Protein AF-A0A7J2X0K1-F1 (afdb_monomer)

Sequence (141 aa):
YFYVAKNAIRVMNEGGSIIFITSIRAFVVEPGQGPYSMTKAGIVQLVKVLASELGKYNIRVNAVAPGVVDTPLTRQIKSSRRWYEAYASKTALGRWAEPWEIAAPIILLASKAGSYITGSVLLVDGGWTAIDGRFDPFEGR

Foldseek 3Di:
DVVVCVVCVVVDAQLFEAEAEAACLCPDPDPPCVVNSVVSVVVLVVQQVCCVVCVVSLYAGEYEHEAAEDDPVCVVQCVPPVSQQVRLVLAPQSGGHYPVLRVVVVCCRRDPVVSVPHSYYHYSYNCNVVDPPDDDDPPDD

Secondary structure (DSSP, 8-state):
-HHHHHHHHTTPPTT-EEEEE--GGGTS--TT-HHHHHHHHHHHHHHHHHHHHHGGGT-EEEEEEE-SB--TTTHHHHTSHHHHHHHHTTSTTSSPBPHHHHHHHHHHHHSGGGTT--S-EEEESTTGGG--S--------

Mean predicted aligned error: 4.32 Å

pLDDT: mean 93.51, std 10.97, range [42.69, 98.81]

Solvent-accessible surface area (backbone atoms only — not comparable to full-atom values): 8018 Å² total; per-residue (Å²): 108,69,69,57,49,63,56,50,61,77,76,54,61,75,61,36,62,48,75,44,81,49,30,42,44,41,81,49,86,56,94,92,40,60,73,59,23,53,55,25,33,52,48,58,54,49,25,38,53,49,16,65,73,33,41,87,49,52,27,31,17,29,30,41,19,42,43,62,52,63,40,85,91,40,41,78,52,53,72,36,64,72,53,34,52,63,56,12,69,50,16,74,69,59,45,66,38,53,61,61,70,58,46,52,59,50,51,39,53,65,39,78,85,20,72,88,59,50,47,43,73,46,78,54,30,50,47,34,89,76,57,91,80,84,85,84,84,85,84,82,132

Radius of gyration: 17.46 Å; Cα contacts (8 Å, |Δi|>4): 202; chains: 1; bounding box: 35×42×51 Å

Nearest PDB structures (foldseek):
  3icc-assembly1_A  TM=9.698E-01  e=7.415E-12  Bacillus anthracis str. 'Ames Ancestor'
  4ibo-assembly1_C  TM=9.218E-01  e=3.885E-12  Agrobacterium fabrum str. C58
  1rwb-assembly1_A  TM=9.438E-01  e=1.610E-11  Priestia megaterium
  8w0o-assembly1_G  TM=9.684E-01  e=5.154E-11  Bacillus subtilis
  3aus-assembly1_A  TM=9.451E-01  e=7.595E-11  Priestia megaterium

Structure (mmCIF, N/CA/C/O backbone):
data_AF-A0A7J2X0K1-F1
#
_entry.id   AF-A0A7J2X0K1-F1
#
loop_
_atom_site.group_PDB
_atom_site.id
_atom_site.type_symbol
_atom_site.label_atom_id
_atom_site.label_alt_id
_atom_site.label_comp_id
_atom_site.label_asym_id
_atom_site.label_entity_id
_atom_site.label_seq_id
_atom_site.pdbx_PDB_ins_code
_atom_site.Cartn_x
_atom_site.Cartn_y
_atom_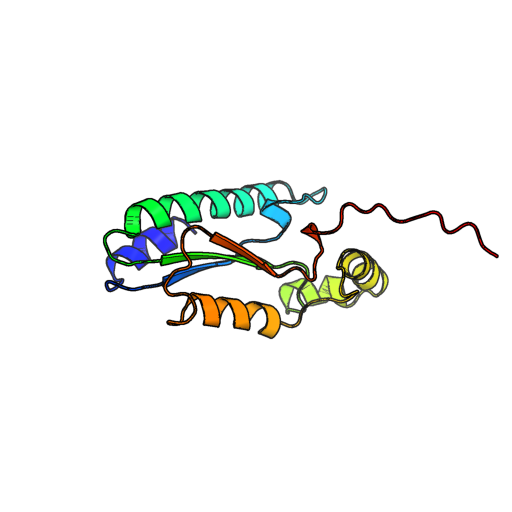site.Cartn_z
_atom_site.occupancy
_atom_site.B_iso_or_equiv
_atom_site.auth_seq_id
_atom_site.auth_comp_id
_atom_site.auth_asym_id
_atom_site.auth_atom_id
_atom_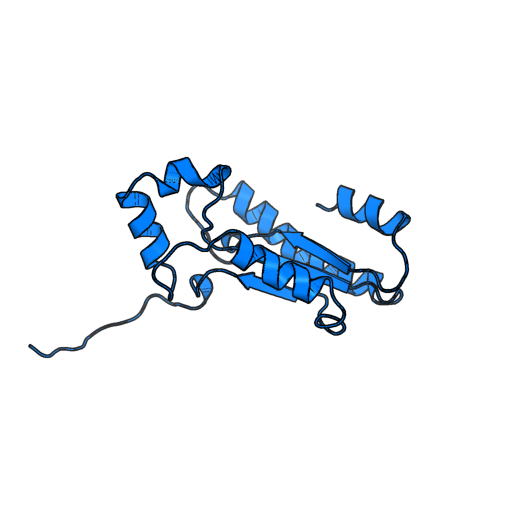site.pdbx_PDB_model_num
ATOM 1 N N . TYR A 1 1 ? 1.963 12.671 6.215 1.00 87.50 1 TYR A N 1
ATOM 2 C CA . TYR A 1 1 ? 1.393 11.423 6.765 1.00 87.50 1 TYR A CA 1
ATOM 3 C C . TYR A 1 1 ? 1.136 11.525 8.259 1.00 87.50 1 TYR A C 1
ATOM 5 O O . TYR A 1 1 ? -0.024 11.656 8.622 1.00 87.50 1 TYR A O 1
ATOM 13 N N . PHE A 1 2 ? 2.170 11.573 9.106 1.00 90.81 2 PHE A N 1
ATOM 14 C CA . PHE A 1 2 ? 2.009 11.650 10.567 1.00 90.81 2 PHE A CA 1
ATOM 15 C C . PHE A 1 2 ? 1.081 12.782 11.038 1.00 90.81 2 PHE A C 1
ATOM 17 O O . PHE A 1 2 ? 0.114 12.520 11.740 1.00 90.81 2 PHE A O 1
ATOM 24 N N . TYR A 1 3 ? 1.308 14.026 10.600 1.00 94.12 3 TYR A N 1
ATOM 25 C CA . TYR A 1 3 ? 0.471 15.156 11.025 1.00 94.12 3 TYR A CA 1
ATOM 26 C C . TYR A 1 3 ? -0.992 15.040 10.589 1.00 94.12 3 TYR A C 1
ATOM 28 O O . TYR A 1 3 ? -1.882 15.401 11.352 1.00 94.12 3 TYR A O 1
ATOM 36 N N . VAL A 1 4 ? -1.254 14.514 9.389 1.00 93.19 4 VAL A N 1
ATOM 37 C CA . VAL A 1 4 ? -2.629 14.285 8.922 1.00 93.19 4 VAL A CA 1
ATOM 38 C C . VAL A 1 4 ? -3.303 13.241 9.802 1.00 93.19 4 VAL A C 1
ATOM 40 O O . VAL A 1 4 ? -4.384 13.497 10.315 1.00 93.19 4 VAL A O 1
ATOM 43 N N . ALA A 1 5 ? -2.630 12.115 10.057 1.00 93.12 5 ALA A N 1
ATOM 44 C CA . ALA A 1 5 ? -3.148 11.066 10.928 1.00 93.12 5 ALA A CA 1
ATOM 45 C C . ALA A 1 5 ? -3.411 11.591 12.344 1.00 93.12 5 ALA A C 1
ATOM 47 O O . ALA A 1 5 ? -4.516 11.450 12.851 1.00 93.12 5 ALA A O 1
ATOM 48 N N . LYS A 1 6 ? -2.438 12.291 12.939 1.00 93.12 6 LYS A N 1
ATOM 49 C CA . LYS A 1 6 ? -2.550 12.893 14.275 1.00 93.12 6 LYS A CA 1
ATOM 50 C C . LYS A 1 6 ? -3.792 13.773 14.417 1.00 93.12 6 LYS A C 1
ATOM 52 O O . LYS A 1 6 ? -4.424 13.751 15.466 1.00 93.12 6 LYS A O 1
ATOM 57 N N . ASN A 1 7 ? -4.119 14.565 13.397 1.00 95.06 7 ASN A N 1
ATOM 58 C CA . ASN A 1 7 ? -5.295 15.432 13.438 1.00 95.06 7 ASN A CA 1
ATOM 59 C C . ASN A 1 7 ? -6.588 14.677 13.108 1.00 95.06 7 ASN A C 1
ATOM 61 O O . ASN A 1 7 ? -7.583 14.889 13.789 1.00 95.06 7 ASN A O 1
ATOM 65 N N . ALA A 1 8 ? -6.569 13.762 12.136 1.00 92.50 8 ALA A N 1
ATOM 66 C CA . ALA A 1 8 ? -7.731 12.949 11.780 1.00 92.50 8 ALA A CA 1
ATOM 67 C C . ALA A 1 8 ? -8.201 12.069 12.950 1.00 92.50 8 ALA A C 1
ATOM 69 O O . ALA A 1 8 ? -9.392 12.009 13.227 1.00 92.50 8 ALA A O 1
ATOM 70 N N . ILE A 1 9 ? -7.266 11.459 13.690 1.00 93.81 9 ILE A N 1
ATOM 71 C CA . ILE A 1 9 ? -7.556 10.607 14.855 1.00 93.81 9 ILE A CA 1
ATOM 72 C C . ILE A 1 9 ? -8.367 11.359 15.921 1.00 93.81 9 ILE A C 1
ATOM 74 O O . ILE A 1 9 ? -9.214 10.760 16.571 1.00 93.81 9 ILE A O 1
ATOM 78 N N . ARG A 1 10 ? -8.153 12.671 16.088 1.00 92.12 10 ARG A N 1
ATOM 79 C CA . ARG A 1 10 ? -8.850 13.484 17.105 1.00 92.12 10 ARG A CA 1
ATOM 80 C C . ARG A 1 10 ? -10.344 13.650 16.845 1.00 92.12 10 ARG A C 1
ATOM 82 O O . ARG A 1 10 ? -11.072 13.989 17.768 1.00 92.12 10 ARG A O 1
ATOM 89 N N . VAL A 1 11 ? -10.772 13.473 15.600 1.00 94.00 11 VAL A N 1
ATOM 90 C CA . VAL A 1 11 ? -12.164 13.650 15.163 1.00 94.00 11 VAL A CA 1
ATOM 91 C C . VAL A 1 11 ? -12.759 12.350 14.620 1.00 94.00 11 VAL A C 1
ATOM 93 O O . VAL A 1 11 ? -13.840 12.360 14.039 1.00 94.00 11 VAL A O 1
ATOM 96 N N . MET A 1 12 ? -12.041 11.232 14.760 1.00 93.44 12 MET A N 1
ATOM 97 C CA . MET A 1 12 ? -12.470 9.936 14.252 1.00 93.44 12 MET A CA 1
ATOM 98 C C . MET A 1 12 ? -13.337 9.216 15.281 1.00 93.44 12 MET A C 1
ATOM 100 O O . MET A 1 12 ? -13.019 9.196 16.467 1.00 93.44 12 MET A O 1
ATOM 104 N N . ASN A 1 13 ? -14.406 8.583 14.806 1.00 91.12 13 ASN A N 1
ATOM 105 C CA . ASN A 1 13 ? -15.231 7.710 15.633 1.00 91.12 13 ASN A CA 1
ATOM 106 C C . ASN A 1 13 ? -14.535 6.360 15.869 1.00 91.12 13 ASN A C 1
ATOM 108 O O . ASN A 1 13 ? -13.689 5.928 15.073 1.00 91.12 13 ASN A O 1
ATOM 112 N N . GLU A 1 14 ? -14.942 5.666 16.933 1.00 90.69 14 GLU A N 1
ATOM 113 C CA . GLU A 1 14 ? -14.579 4.264 17.152 1.00 90.69 14 GLU A CA 1
ATOM 114 C C . GLU A 1 14 ? -14.986 3.394 15.954 1.00 90.69 14 GLU A C 1
ATOM 116 O O . GLU A 1 14 ? -15.963 3.673 15.254 1.00 90.69 14 GLU A O 1
ATOM 121 N N . GLY A 1 15 ? -14.213 2.341 15.684 1.00 90.25 15 GLY A N 1
ATOM 122 C CA . GLY A 1 15 ? -14.457 1.482 14.518 1.00 90.25 15 GLY A CA 1
ATOM 123 C C . GLY A 1 15 ? -13.981 2.060 13.176 1.00 90.25 15 GLY A C 1
ATOM 124 O O . GLY A 1 15 ? -14.219 1.449 12.131 1.00 90.25 15 GLY A O 1
ATOM 125 N N . GLY A 1 16 ? -13.334 3.232 13.171 1.00 95.94 16 GLY A N 1
ATOM 126 C CA . GLY A 1 16 ? -12.830 3.873 11.955 1.00 95.94 16 GLY A CA 1
ATOM 127 C C . GLY A 1 16 ? -11.684 3.118 11.263 1.00 95.94 16 GLY A C 1
ATOM 128 O O . GLY A 1 16 ? -11.072 2.199 11.809 1.00 95.94 16 GLY A O 1
ATOM 129 N N . SER A 1 17 ? -11.359 3.531 10.035 1.00 97.94 17 SER A N 1
ATOM 130 C CA . SER A 1 17 ? -10.276 2.945 9.239 1.00 97.94 17 SER A CA 1
ATOM 131 C C . SER A 1 17 ? -9.388 4.028 8.635 1.00 97.94 17 SER A C 1
ATOM 133 O O . SER A 1 17 ? -9.867 4.911 7.926 1.00 97.94 17 SER A O 1
ATOM 135 N N . ILE A 1 18 ? -8.086 3.951 8.908 1.00 98.00 18 ILE A N 1
ATOM 136 C CA . ILE A 1 18 ? -7.058 4.816 8.329 1.00 98.00 18 ILE A CA 1
ATOM 137 C C . ILE A 1 18 ? -6.288 4.006 7.291 1.00 98.00 18 ILE A C 1
ATOM 139 O O . ILE A 1 18 ? 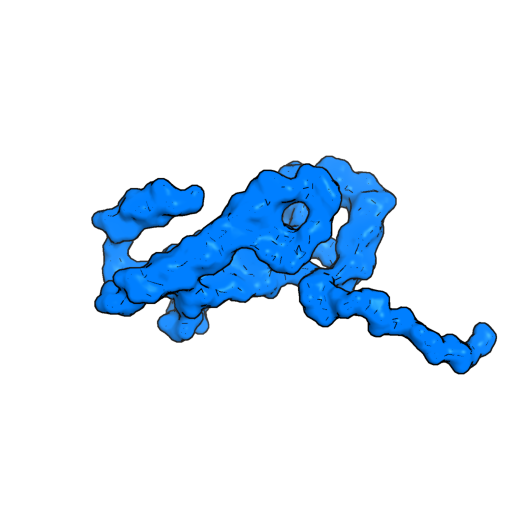-5.736 2.946 7.591 1.00 98.00 18 ILE A O 1
ATOM 143 N N . ILE A 1 19 ? -6.221 4.519 6.064 1.00 98.44 19 ILE A N 1
ATOM 144 C CA . IL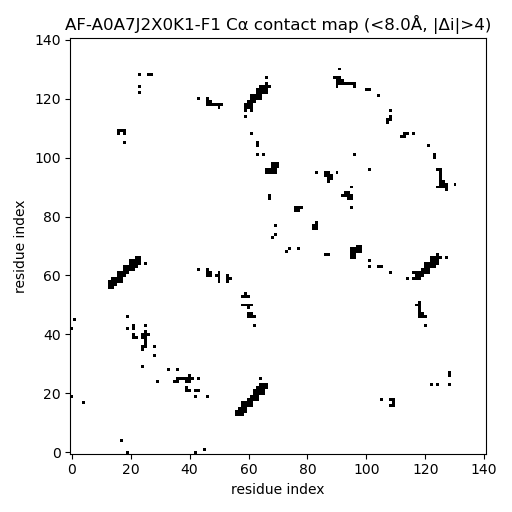E A 1 19 ? -5.535 3.857 4.953 1.00 98.44 19 ILE A CA 1
ATOM 145 C C . ILE A 1 19 ? -4.545 4.841 4.350 1.00 98.44 19 ILE A C 1
ATOM 147 O O . ILE A 1 19 ? -4.926 5.874 3.799 1.00 98.44 19 ILE A O 1
ATOM 151 N N . PHE A 1 20 ? -3.258 4.528 4.450 1.00 98.50 20 PHE A N 1
ATOM 152 C CA . PHE A 1 20 ? -2.222 5.309 3.788 1.00 98.50 20 PHE A CA 1
ATOM 153 C C . PHE A 1 20 ? -1.913 4.767 2.395 1.00 98.50 20 PHE A C 1
ATOM 155 O O . PHE A 1 20 ? -1.990 3.569 2.137 1.00 98.50 20 PHE A O 1
ATOM 162 N N . ILE A 1 21 ? -1.462 5.652 1.510 1.00 97.81 21 ILE A N 1
ATOM 163 C CA . ILE A 1 21 ? -0.845 5.260 0.241 1.00 97.81 21 ILE A CA 1
ATOM 164 C C . ILE A 1 21 ? 0.669 5.331 0.398 1.00 97.81 21 ILE A C 1
ATOM 166 O O . ILE A 1 21 ? 1.238 6.427 0.489 1.00 97.81 21 ILE A O 1
ATOM 170 N N . THR A 1 22 ? 1.324 4.172 0.434 1.00 98.12 22 THR A N 1
ATOM 171 C CA . THR A 1 22 ? 2.783 4.069 0.376 1.00 98.12 22 THR A CA 1
ATOM 172 C C . THR A 1 22 ? 3.249 3.851 -1.073 1.00 98.12 22 THR A C 1
ATOM 174 O O . THR A 1 22 ? 2.798 4.587 -1.952 1.00 98.12 22 THR A O 1
ATOM 177 N N . SER A 1 23 ? 4.195 2.951 -1.329 1.00 98.25 23 SER A N 1
ATOM 178 C CA . SER A 1 23 ? 4.688 2.531 -2.643 1.00 98.25 23 SER A CA 1
ATOM 179 C C . SER A 1 23 ? 5.470 1.227 -2.490 1.00 98.25 23 SER A C 1
ATOM 181 O O . SER A 1 23 ? 6.045 0.995 -1.424 1.00 98.25 23 SER A O 1
ATOM 183 N N . ILE A 1 24 ? 5.602 0.437 -3.559 1.00 97.75 24 ILE A N 1
ATOM 184 C CA . ILE A 1 24 ? 6.617 -0.630 -3.617 1.00 97.75 24 ILE A CA 1
ATOM 185 C C . ILE A 1 24 ? 8.036 -0.123 -3.346 1.00 97.75 24 ILE A C 1
ATOM 187 O O . ILE A 1 24 ? 8.879 -0.887 -2.883 1.00 97.75 24 ILE A O 1
ATOM 191 N N . ARG A 1 25 ? 8.298 1.178 -3.546 1.00 97.38 25 ARG A N 1
ATOM 192 C CA . ARG A 1 25 ? 9.583 1.806 -3.213 1.00 97.38 25 ARG A CA 1
ATOM 193 C C . ARG A 1 25 ? 9.905 1.833 -1.717 1.00 97.38 25 ARG A C 1
ATOM 195 O O . ARG A 1 25 ? 11.022 2.160 -1.341 1.00 97.38 25 ARG A O 1
ATOM 202 N N . ALA A 1 26 ? 8.957 1.455 -0.860 1.00 97.88 26 ALA A N 1
ATOM 203 C CA . ALA A 1 26 ? 9.227 1.157 0.544 1.00 97.88 26 ALA A CA 1
ATOM 204 C C . ALA A 1 26 ? 9.976 -0.177 0.754 1.00 97.88 26 ALA A C 1
ATOM 206 O O . ALA A 1 26 ? 10.548 -0.374 1.822 1.00 97.88 26 ALA A O 1
ATOM 207 N N . PHE A 1 27 ? 9.950 -1.081 -0.233 1.00 96.75 27 PHE A N 1
ATOM 208 C CA . PHE A 1 27 ? 10.459 -2.456 -0.132 1.00 96.75 27 PHE A CA 1
ATOM 209 C C . PHE A 1 27 ? 11.552 -2.769 -1.159 1.00 96.75 27 PHE A C 1
ATOM 211 O O . PHE A 1 27 ? 12.460 -3.540 -0.871 1.00 96.75 27 PHE A O 1
ATOM 218 N N . VAL A 1 28 ? 11.493 -2.153 -2.343 1.00 95.00 28 VAL A N 1
ATOM 219 C CA . VAL A 1 28 ? 12.496 -2.296 -3.408 1.00 95.00 28 VAL A CA 1
ATOM 220 C C . VAL A 1 28 ? 12.932 -0.930 -3.919 1.00 95.00 28 VAL A C 1
ATOM 222 O O . VAL A 1 28 ? 12.111 -0.040 -4.111 1.00 95.00 28 VAL A O 1
ATOM 225 N N . VAL A 1 29 ? 14.220 -0.739 -4.178 1.00 94.31 29 VAL A N 1
ATOM 226 C CA . VAL A 1 29 ? 14.763 0.590 -4.498 1.00 94.31 29 VAL A CA 1
ATOM 227 C C . VAL A 1 29 ? 14.933 0.823 -5.998 1.00 94.31 29 VAL A C 1
ATOM 229 O O . VAL A 1 29 ? 15.059 -0.109 -6.788 1.00 94.31 29 VAL A O 1
ATOM 232 N N . GLU A 1 30 ? 14.952 2.097 -6.381 1.00 92.69 30 GLU A N 1
ATOM 233 C CA . GLU A 1 30 ? 15.344 2.567 -7.709 1.00 92.69 30 GLU A CA 1
ATOM 234 C C . GLU A 1 30 ? 16.387 3.683 -7.538 1.00 92.69 30 GLU A C 1
ATOM 236 O O . GLU A 1 30 ? 16.146 4.616 -6.757 1.00 92.69 30 GLU A O 1
ATOM 241 N N . PRO A 1 31 ? 17.551 3.604 -8.212 1.00 94.00 31 PRO A N 1
ATOM 242 C CA . PRO A 1 31 ? 18.557 4.660 -8.154 1.00 94.00 31 PRO A CA 1
ATOM 243 C C . PRO A 1 31 ? 17.956 6.040 -8.455 1.00 94.00 31 PRO A C 1
ATOM 245 O O . PRO A 1 31 ? 17.160 6.199 -9.375 1.00 94.00 31 PRO A O 1
ATOM 248 N N . GLY A 1 32 ? 18.314 7.043 -7.650 1.00 94.25 32 GLY A N 1
ATOM 249 C CA . GLY A 1 32 ? 17.759 8.400 -7.751 1.00 94.25 32 GLY A CA 1
ATOM 250 C C . GLY A 1 32 ? 16.473 8.641 -6.947 1.00 94.25 32 GLY A C 1
ATOM 251 O O . GLY A 1 32 ? 16.086 9.792 -6.767 1.00 94.25 32 GLY A O 1
ATOM 252 N N . GLN A 1 33 ? 15.843 7.604 -6.379 1.00 95.06 33 GLN A N 1
ATOM 253 C CA . GLN A 1 33 ? 14.615 7.733 -5.573 1.00 95.06 33 GLN A CA 1
ATOM 254 C C . GLN A 1 33 ? 14.843 7.605 -4.056 1.00 95.06 33 GLN A C 1
ATOM 256 O O . GLN A 1 33 ? 13.926 7.241 -3.321 1.00 95.06 33 GLN A O 1
ATOM 261 N N . GLY A 1 34 ? 16.047 7.902 -3.554 1.00 97.00 34 GLY A N 1
ATOM 262 C CA . GLY A 1 34 ? 16.416 7.725 -2.138 1.00 97.00 34 GLY A CA 1
ATOM 263 C C . GLY A 1 34 ? 15.462 8.413 -1.142 1.00 97.00 34 GLY A C 1
ATOM 264 O O . GLY A 1 34 ? 14.844 7.721 -0.331 1.00 97.00 34 GLY A O 1
ATOM 265 N N . PRO A 1 35 ? 15.259 9.745 -1.219 1.00 97.88 35 PRO A N 1
ATOM 266 C CA . PRO A 1 35 ? 14.337 10.458 -0.326 1.00 97.88 35 PRO A CA 1
ATOM 267 C C . PRO A 1 35 ? 12.889 9.959 -0.402 1.00 97.88 35 PRO A C 1
ATOM 269 O O . PRO A 1 35 ? 12.207 9.848 0.621 1.00 97.88 35 PRO A O 1
ATOM 272 N N . TYR A 1 36 ? 12.425 9.612 -1.607 1.00 96.25 36 TYR A N 1
ATOM 273 C CA . TYR A 1 36 ? 11.099 9.035 -1.816 1.00 96.25 36 TYR A CA 1
ATOM 274 C C . TYR A 1 36 ? 10.973 7.669 -1.128 1.00 96.25 36 TYR A C 1
ATOM 276 O O . TYR A 1 36 ? 10.053 7.465 -0.337 1.00 96.25 36 TYR A O 1
ATOM 284 N N . SER A 1 37 ? 11.932 6.771 -1.361 1.00 97.88 37 SER A N 1
ATOM 285 C CA . SER A 1 37 ? 11.956 5.416 -0.797 1.00 97.88 37 SER A CA 1
ATOM 286 C C . SER A 1 37 ? 12.003 5.453 0.733 1.00 97.88 37 SER A C 1
ATOM 288 O O . SER A 1 37 ? 11.183 4.809 1.384 1.00 97.88 37 SER A O 1
ATOM 290 N N . MET A 1 38 ? 12.861 6.301 1.319 1.00 97.88 38 MET A N 1
ATOM 291 C CA . MET A 1 38 ? 12.917 6.514 2.773 1.00 97.88 38 MET A CA 1
ATOM 292 C C . MET A 1 38 ? 11.583 7.015 3.334 1.00 97.88 38 MET A C 1
ATOM 294 O O . MET A 1 38 ? 11.084 6.489 4.329 1.00 97.88 38 MET A O 1
ATOM 298 N N . THR A 1 39 ? 10.960 7.995 2.672 1.00 97.69 39 THR A N 1
ATOM 299 C CA . THR A 1 39 ? 9.657 8.528 3.096 1.00 97.69 39 THR A CA 1
ATOM 300 C C . THR A 1 39 ? 8.581 7.441 3.074 1.00 97.69 39 THR A C 1
ATOM 302 O O . THR A 1 39 ? 7.791 7.325 4.012 1.00 97.69 39 THR A O 1
ATOM 305 N N . LYS A 1 40 ? 8.547 6.619 2.018 1.00 98.00 40 LYS A N 1
ATOM 306 C CA . LYS A 1 40 ? 7.565 5.540 1.855 1.00 98.00 40 LYS A CA 1
ATOM 307 C C . LYS A 1 40 ? 7.802 4.381 2.830 1.00 98.00 40 LYS A C 1
ATOM 309 O O . LYS A 1 40 ? 6.831 3.863 3.383 1.00 98.00 40 LYS A O 1
ATOM 314 N N . ALA A 1 41 ? 9.055 4.052 3.139 1.00 98.44 41 ALA A N 1
ATOM 315 C CA . ALA A 1 41 ? 9.404 3.108 4.201 1.00 98.44 41 ALA A CA 1
ATOM 316 C C . ALA A 1 41 ? 8.987 3.619 5.594 1.00 98.44 41 ALA A C 1
ATOM 318 O O . ALA A 1 41 ? 8.448 2.859 6.398 1.00 98.44 41 ALA A O 1
ATOM 319 N N . GLY A 1 42 ? 9.124 4.922 5.863 1.00 98.31 42 GLY A N 1
ATOM 320 C CA . GLY A 1 42 ? 8.646 5.528 7.111 1.00 98.31 42 GLY A CA 1
ATOM 321 C C . GLY A 1 42 ? 7.138 5.346 7.334 1.00 98.31 42 GLY A C 1
ATOM 322 O O . GLY A 1 42 ? 6.698 5.105 8.457 1.00 98.31 42 GLY A O 1
ATOM 323 N N . ILE A 1 43 ? 6.337 5.376 6.261 1.00 98.50 43 ILE A N 1
ATOM 324 C CA . ILE A 1 43 ? 4.891 5.101 6.337 1.00 98.50 43 ILE A CA 1
ATOM 325 C C . ILE A 1 43 ? 4.625 3.657 6.778 1.00 98.50 43 ILE A C 1
ATOM 327 O O . ILE A 1 43 ? 3.697 3.433 7.549 1.00 98.50 43 ILE A O 1
ATOM 331 N N . VAL A 1 44 ? 5.432 2.685 6.337 1.00 98.62 44 VAL A N 1
ATOM 332 C CA . VAL A 1 44 ? 5.267 1.271 6.725 1.00 98.62 44 VAL A CA 1
ATOM 333 C C . VAL A 1 44 ? 5.387 1.104 8.238 1.00 98.62 44 VAL A C 1
ATOM 335 O O . VAL A 1 44 ? 4.567 0.421 8.847 1.00 98.62 44 VAL A O 1
ATOM 338 N N . GLN A 1 45 ? 6.358 1.768 8.868 1.00 98.44 45 GLN A N 1
ATOM 339 C CA . GLN A 1 45 ? 6.478 1.726 10.328 1.00 98.44 45 GLN A CA 1
ATOM 340 C C . GLN A 1 45 ? 5.380 2.537 11.019 1.00 98.44 45 GLN A C 1
ATOM 342 O O . GLN A 1 45 ? 4.839 2.083 12.025 1.00 98.44 45 GLN A O 1
ATOM 347 N N . LEU A 1 46 ? 4.976 3.678 10.452 1.00 98.38 46 LEU A N 1
ATOM 348 C CA . LEU A 1 46 ? 3.862 4.467 10.982 1.00 98.38 46 LEU A CA 1
ATOM 349 C C . LEU A 1 46 ? 2.547 3.670 11.029 1.00 98.38 46 LEU A C 1
ATOM 351 O O . LEU A 1 46 ? 1.805 3.791 12.000 1.00 98.38 46 LEU A O 1
ATOM 355 N N . VAL A 1 47 ? 2.270 2.839 10.017 1.00 98.69 47 VAL A N 1
ATOM 356 C CA . VAL A 1 47 ? 1.103 1.938 10.000 1.00 98.69 47 VAL A CA 1
ATOM 357 C C . VAL A 1 47 ? 1.096 1.032 11.227 1.00 98.69 47 VAL A C 1
ATOM 359 O O . VAL A 1 47 ? 0.078 0.947 11.908 1.00 98.69 47 VAL A O 1
ATOM 362 N N . LYS A 1 48 ? 2.226 0.388 11.537 1.00 98.62 48 LYS A N 1
ATOM 363 C CA . LYS A 1 48 ? 2.329 -0.546 12.668 1.00 98.62 48 LYS A CA 1
ATOM 364 C C . LYS A 1 48 ? 2.171 0.160 14.010 1.00 98.62 48 LYS A C 1
ATOM 366 O O . LYS A 1 48 ? 1.443 -0.331 14.867 1.00 98.62 48 LYS A O 1
ATOM 371 N N . VAL A 1 49 ? 2.818 1.317 14.169 1.00 98.44 49 VAL A N 1
ATOM 372 C CA . VAL A 1 49 ? 2.715 2.138 15.385 1.00 98.44 49 VAL A CA 1
ATOM 373 C C . VAL A 1 49 ? 1.259 2.523 15.635 1.00 98.44 49 VAL A C 1
ATOM 375 O O . VAL A 1 49 ? 0.707 2.191 16.679 1.00 98.44 49 VAL A O 1
ATOM 378 N N . LEU A 1 50 ? 0.599 3.135 14.648 1.00 98.19 50 LEU A N 1
ATOM 379 C CA . LEU A 1 50 ? -0.776 3.597 14.821 1.00 98.19 50 LEU A CA 1
ATOM 380 C C . LEU A 1 50 ? -1.775 2.441 14.954 1.00 98.19 50 LEU A C 1
ATOM 382 O O . LEU A 1 50 ? -2.728 2.561 15.714 1.00 98.19 50 LEU A O 1
ATOM 386 N N . ALA A 1 51 ? -1.574 1.315 14.263 1.00 98.44 51 ALA A N 1
ATOM 387 C CA . ALA A 1 51 ? -2.422 0.136 14.442 1.00 98.44 51 ALA A CA 1
ATOM 388 C C . ALA A 1 51 ? -2.362 -0.397 15.883 1.00 98.44 51 ALA A C 1
ATOM 390 O O . ALA A 1 51 ? -3.400 -0.725 16.455 1.00 98.44 51 ALA A O 1
ATOM 391 N N . SER A 1 52 ? -1.162 -0.443 16.472 1.00 98.50 52 SER A N 1
ATOM 392 C CA . SER A 1 52 ? -0.958 -0.859 17.864 1.00 98.50 52 SER A CA 1
ATOM 393 C C . SER A 1 52 ? -1.603 0.119 18.854 1.00 98.50 52 SER A C 1
ATOM 395 O O . SER A 1 52 ? -2.332 -0.285 19.757 1.00 98.50 52 SER A O 1
ATOM 397 N N . GLU A 1 53 ? -1.402 1.424 18.654 1.00 97.12 53 GLU A N 1
ATOM 398 C CA . GLU A 1 53 ? -1.907 2.463 19.562 1.00 97.12 53 GLU A CA 1
ATOM 399 C C . GLU A 1 53 ? -3.433 2.635 19.507 1.00 97.12 53 GLU A C 1
ATOM 401 O O . GLU A 1 53 ? -4.066 2.940 20.525 1.00 97.12 53 GLU A O 1
ATOM 406 N N . LEU A 1 54 ? -4.029 2.460 18.323 1.00 97.31 54 LEU A N 1
ATOM 407 C CA . LEU A 1 54 ? -5.440 2.757 18.075 1.00 97.31 54 LEU A CA 1
ATOM 408 C C . LEU A 1 54 ? -6.354 1.527 18.122 1.00 97.31 54 LEU A C 1
ATOM 410 O O . LEU A 1 54 ? -7.574 1.686 18.186 1.00 97.31 54 LEU A O 1
ATOM 414 N N . GLY A 1 55 ? -5.795 0.313 18.149 1.00 97.56 55 GLY A N 1
ATOM 415 C CA . GLY A 1 55 ? -6.572 -0.929 18.158 1.00 97.56 55 GLY A CA 1
ATOM 416 C C . GLY A 1 55 ? -7.568 -1.027 19.320 1.00 97.56 55 GLY A C 1
ATOM 417 O O . GLY A 1 55 ? -8.674 -1.527 19.135 1.00 97.56 55 GLY A O 1
ATOM 418 N N . LYS A 1 56 ? -7.241 -0.458 20.489 1.00 96.25 56 LYS A N 1
ATOM 419 C CA . LYS A 1 56 ? -8.148 -0.397 21.654 1.00 96.25 56 LYS A CA 1
ATOM 420 C C . LYS A 1 56 ? -9.435 0.407 21.419 1.00 96.25 56 LYS A C 1
ATOM 422 O O . LYS A 1 56 ? -10.394 0.219 22.152 1.00 96.25 56 LYS A O 1
ATOM 427 N N . TYR A 1 57 ? -9.460 1.271 20.403 1.00 95.88 57 TYR A N 1
ATOM 428 C CA . TYR A 1 57 ? -10.644 2.025 19.964 1.00 95.88 57 TYR A CA 1
ATOM 429 C C . TYR A 1 57 ? -11.340 1.365 18.762 1.00 95.88 57 TYR A C 1
ATOM 431 O O . TYR A 1 57 ? -12.127 1.999 18.054 1.00 95.88 57 TYR A O 1
ATOM 439 N N . ASN A 1 58 ? -10.981 0.112 18.458 1.00 96.19 58 ASN A N 1
ATOM 440 C CA . ASN A 1 58 ? -11.401 -0.614 17.262 1.00 96.19 58 ASN A CA 1
ATOM 441 C C . ASN A 1 58 ? -11.067 0.128 15.949 1.00 96.19 58 ASN A C 1
ATOM 443 O O . ASN A 1 58 ? -11.711 -0.066 14.920 1.00 96.19 58 ASN A O 1
ATOM 447 N N . ILE A 1 59 ? -10.062 1.009 15.975 1.00 97.38 59 ILE A N 1
ATOM 448 C CA . ILE A 1 59 ? -9.604 1.739 14.796 1.00 97.38 59 ILE A CA 1
ATOM 449 C C . ILE A 1 59 ? -8.532 0.910 14.093 1.00 97.38 59 ILE A C 1
ATOM 451 O O . ILE A 1 59 ? -7.523 0.525 14.686 1.00 97.38 59 ILE A O 1
ATOM 455 N N . ARG A 1 60 ? -8.733 0.672 12.797 1.00 98.31 60 ARG A N 1
ATOM 456 C CA . ARG A 1 60 ? -7.798 -0.089 11.960 1.00 98.31 60 ARG A CA 1
ATOM 457 C C . ARG A 1 60 ? -6.898 0.849 11.180 1.00 98.31 60 ARG A C 1
ATOM 459 O O . ARG A 1 60 ? -7.365 1.858 10.654 1.00 98.31 60 ARG A O 1
ATOM 466 N N . VAL A 1 61 ? -5.625 0.491 11.045 1.00 98.62 61 VAL A N 1
ATOM 467 C CA . VAL A 1 61 ? -4.658 1.279 10.272 1.00 98.62 61 VAL A CA 1
ATOM 468 C C . VAL A 1 61 ? -3.908 0.373 9.319 1.00 98.62 61 VAL A C 1
ATOM 470 O O . VAL A 1 61 ? -3.292 -0.592 9.751 1.00 98.62 61 VAL A O 1
ATOM 473 N N . ASN A 1 62 ? -3.942 0.685 8.028 1.00 98.81 62 ASN A N 1
ATOM 474 C CA . ASN A 1 62 ? -3.268 -0.086 6.987 1.00 98.81 62 ASN A CA 1
ATOM 475 C C . ASN A 1 62 ? -2.631 0.840 5.948 1.00 98.81 62 ASN A C 1
ATOM 477 O O . ASN A 1 62 ? -2.845 2.056 5.950 1.00 98.81 62 ASN A O 1
ATOM 481 N N . ALA A 1 63 ? -1.877 0.261 5.019 1.00 98.81 63 ALA A N 1
ATOM 482 C CA . ALA A 1 63 ? -1.474 0.951 3.804 1.00 98.81 63 ALA A CA 1
ATOM 483 C C . ALA A 1 63 ? -1.669 0.095 2.556 1.00 98.81 63 ALA A C 1
ATOM 485 O O . ALA A 1 63 ? -1.597 -1.129 2.604 1.00 98.81 63 ALA A O 1
ATOM 486 N N . VAL A 1 64 ? -1.848 0.770 1.427 1.00 98.81 64 VAL A N 1
ATOM 487 C CA . VAL A 1 64 ? -1.713 0.188 0.091 1.00 98.81 64 VAL A CA 1
ATOM 488 C C . VAL A 1 64 ? -0.377 0.643 -0.487 1.00 98.81 64 VAL A C 1
ATOM 490 O O . VAL A 1 64 ? -0.027 1.822 -0.387 1.00 98.81 64 VAL A O 1
ATOM 493 N N . ALA A 1 65 ? 0.378 -0.285 -1.069 1.00 98.62 65 ALA A N 1
ATOM 494 C CA . ALA A 1 65 ? 1.675 -0.067 -1.697 1.00 98.62 65 ALA A CA 1
ATOM 495 C C . ALA A 1 65 ? 1.572 -0.323 -3.210 1.00 98.62 65 ALA A C 1
ATOM 497 O O . ALA A 1 65 ? 1.777 -1.455 -3.651 1.00 98.62 65 ALA A O 1
ATOM 498 N N . PRO A 1 66 ? 1.244 0.707 -4.012 1.00 98.50 66 PRO A N 1
ATOM 499 C CA . PRO A 1 66 ? 1.134 0.550 -5.454 1.00 98.50 66 PRO A CA 1
ATOM 500 C C . PRO A 1 66 ? 2.488 0.312 -6.124 1.00 98.50 66 PRO A C 1
ATOM 502 O O . PRO A 1 66 ? 3.503 0.892 -5.710 1.00 98.50 66 PRO A O 1
ATOM 505 N N . GLY A 1 67 ? 2.461 -0.491 -7.189 1.00 97.06 67 GLY A N 1
ATOM 506 C CA . GLY A 1 67 ? 3.492 -0.533 -8.226 1.00 97.06 67 GLY A CA 1
ATOM 507 C C . GLY A 1 67 ? 3.313 0.591 -9.249 1.00 97.06 67 GLY A C 1
ATOM 508 O O . GLY A 1 67 ? 3.010 1.730 -8.890 1.00 97.06 67 GLY A O 1
ATOM 509 N N . VAL A 1 68 ? 3.497 0.281 -10.533 1.00 96.88 68 VAL A N 1
ATOM 510 C CA . VAL A 1 68 ? 3.240 1.240 -11.616 1.00 96.88 68 VAL A CA 1
ATOM 511 C C . VAL A 1 68 ? 1.755 1.330 -11.957 1.00 96.88 68 VAL A C 1
ATOM 513 O O . VAL A 1 68 ? 1.090 0.317 -12.159 1.00 96.88 68 VAL A O 1
ATOM 516 N N . VAL A 1 69 ? 1.237 2.557 -12.024 1.00 97.94 69 VAL A N 1
ATOM 517 C CA . VAL A 1 69 ? -0.194 2.852 -12.202 1.00 97.94 69 VAL A CA 1
ATOM 518 C C . VAL A 1 69 ? -0.354 3.933 -13.263 1.00 97.94 69 VAL A C 1
ATOM 520 O O . VAL A 1 69 ? 0.417 4.897 -13.263 1.00 97.94 69 VAL A O 1
ATOM 523 N N . ASP A 1 70 ? -1.336 3.807 -14.154 1.00 96.56 70 ASP A N 1
ATOM 524 C CA . ASP A 1 70 ? -1.680 4.859 -15.112 1.00 96.56 70 ASP A CA 1
ATOM 525 C C . ASP A 1 70 ? -2.431 6.001 -14.425 1.00 96.56 70 ASP A C 1
ATOM 527 O O . ASP A 1 70 ? -3.614 5.906 -14.117 1.00 96.56 70 ASP A O 1
ATOM 531 N N . THR A 1 71 ? -1.736 7.104 -14.168 1.00 96.00 71 THR A N 1
ATOM 532 C CA . THR A 1 71 ? -2.306 8.301 -13.545 1.00 96.00 71 THR A CA 1
ATOM 533 C C . THR A 1 71 ? -1.789 9.545 -14.264 1.00 96.00 71 THR A C 1
ATOM 535 O O . THR A 1 71 ? -0.752 9.480 -14.930 1.00 96.00 71 THR A O 1
ATOM 538 N N . PRO A 1 72 ? -2.425 10.720 -14.100 1.00 96.25 72 PRO A N 1
ATOM 539 C CA . PRO A 1 72 ? -1.883 11.964 -14.646 1.00 96.25 72 PRO A CA 1
ATOM 540 C C . PRO A 1 72 ? -0.419 12.228 -14.251 1.00 96.25 72 PRO A C 1
ATOM 542 O O . PRO A 1 72 ? 0.354 12.695 -15.081 1.00 96.25 72 PRO A O 1
ATOM 545 N N . LEU A 1 73 ? -0.016 11.860 -13.026 1.00 93.06 73 LEU A N 1
ATOM 546 C CA . LEU A 1 73 ? 1.353 12.032 -12.521 1.00 93.06 73 LEU A CA 1
ATOM 547 C C . LEU A 1 73 ? 2.385 11.188 -13.289 1.00 93.06 73 LEU A C 1
ATOM 549 O 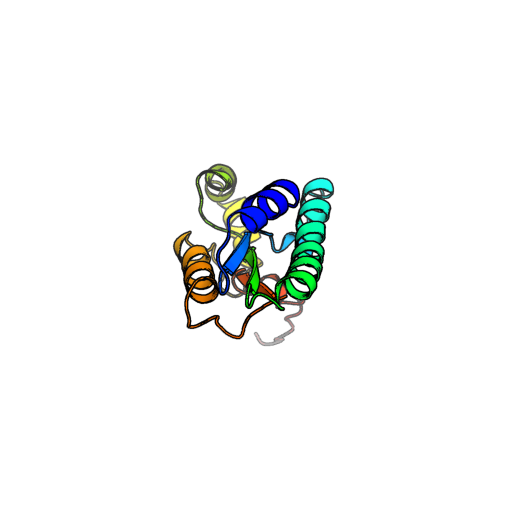O . LEU A 1 73 ? 3.517 11.616 -13.497 1.00 93.06 73 LEU A O 1
ATOM 553 N N . THR A 1 74 ? 2.006 9.979 -13.696 1.00 94.19 74 THR A N 1
ATOM 554 C CA . THR A 1 74 ? 2.903 9.009 -14.340 1.00 94.19 74 THR A CA 1
ATOM 555 C C . THR A 1 74 ? 2.788 9.002 -15.862 1.00 94.19 74 THR A C 1
ATOM 557 O O . THR A 1 74 ? 3.611 8.381 -16.537 1.00 94.19 74 THR A O 1
ATOM 560 N N . ARG A 1 75 ? 1.812 9.726 -16.423 1.00 92.81 75 ARG A N 1
ATOM 561 C CA . ARG A 1 75 ? 1.500 9.736 -17.858 1.00 92.81 75 ARG A CA 1
ATOM 562 C C . ARG A 1 75 ? 2.692 10.096 -18.740 1.00 92.81 75 ARG A C 1
ATOM 564 O O . ARG A 1 75 ? 2.852 9.492 -19.792 1.00 92.81 75 ARG A O 1
ATOM 571 N N . GLN A 1 76 ? 3.545 11.021 -18.297 1.00 92.69 76 GLN A N 1
ATOM 572 C CA . GLN A 1 76 ? 4.765 11.404 -19.022 1.00 92.69 76 GLN A CA 1
ATOM 573 C C . GLN A 1 76 ? 5.785 10.258 -19.150 1.00 92.69 76 GLN A C 1
ATOM 575 O O . GLN A 1 76 ? 6.513 10.184 -20.132 1.00 92.69 76 GLN A O 1
ATOM 580 N N . ILE A 1 77 ? 5.828 9.351 -18.167 1.00 92.06 77 ILE A N 1
ATOM 581 C CA . ILE A 1 77 ? 6.684 8.159 -18.197 1.00 92.06 77 ILE A CA 1
ATOM 582 C C . ILE A 1 77 ? 6.008 7.095 -19.063 1.00 92.06 77 ILE A C 1
ATOM 584 O O . ILE A 1 77 ? 6.633 6.532 -19.957 1.00 92.06 77 ILE A O 1
ATOM 588 N N . LYS A 1 78 ? 4.705 6.870 -18.840 1.00 92.56 78 LYS A N 1
ATOM 589 C CA . LYS A 1 78 ? 3.897 5.876 -19.558 1.00 92.56 78 LYS A CA 1
ATOM 590 C C . LYS A 1 78 ? 3.853 6.128 -21.073 1.00 92.56 78 LYS A C 1
ATOM 592 O O . LYS A 1 78 ? 3.863 5.174 -21.841 1.00 92.56 78 LYS A O 1
ATOM 597 N N . SER A 1 79 ? 3.795 7.389 -21.513 1.00 94.56 79 SER A N 1
ATOM 598 C CA . SER A 1 79 ? 3.705 7.747 -22.938 1.00 94.56 79 SER A CA 1
ATOM 599 C C . SER A 1 79 ? 4.971 7.415 -23.730 1.00 94.56 79 SER A C 1
ATOM 601 O O . SER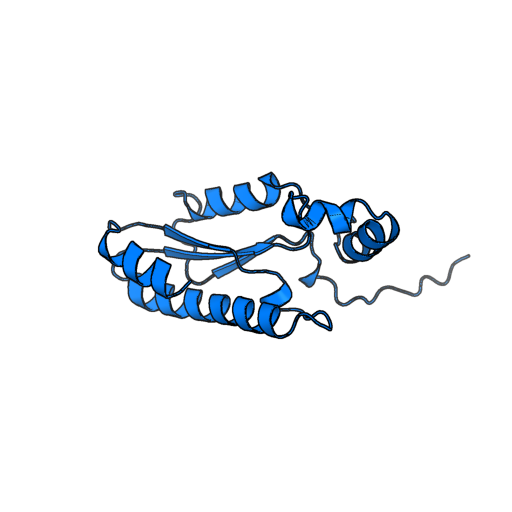 A 1 79 ? 4.916 7.272 -24.951 1.00 94.56 79 SER A O 1
ATOM 603 N N . SER A 1 80 ? 6.112 7.248 -23.058 1.00 97.12 80 SER A N 1
ATOM 604 C CA . SER A 1 80 ? 7.305 6.705 -23.688 1.00 97.12 80 SER A CA 1
ATOM 605 C C . SER A 1 80 ? 7.221 5.185 -23.724 1.00 97.12 80 SER A C 1
ATOM 607 O O . SER A 1 80 ? 7.332 4.523 -22.694 1.00 97.12 80 SER A O 1
ATOM 609 N N . ARG A 1 81 ? 7.101 4.621 -24.930 1.00 95.88 81 ARG A N 1
ATOM 610 C CA . ARG A 1 81 ? 7.054 3.167 -25.146 1.00 95.88 81 ARG A CA 1
ATOM 611 C C . ARG A 1 81 ? 8.195 2.425 -24.441 1.00 95.88 81 ARG A C 1
ATOM 613 O O . ARG A 1 81 ? 7.950 1.445 -23.747 1.00 95.88 81 ARG A O 1
ATOM 620 N N . ARG A 1 82 ? 9.423 2.942 -24.556 1.00 96.38 82 ARG A N 1
ATOM 621 C CA . ARG A 1 82 ? 10.613 2.361 -23.916 1.00 96.38 82 ARG A CA 1
ATOM 622 C C . ARG A 1 82 ? 10.460 2.278 -22.396 1.00 96.38 82 ARG A C 1
ATOM 624 O O . ARG A 1 82 ? 10.788 1.257 -21.803 1.00 96.38 82 ARG A O 1
ATOM 631 N N . TRP A 1 83 ? 9.981 3.348 -21.763 1.00 95.06 83 TRP A N 1
ATOM 632 C CA . TRP A 1 83 ? 9.773 3.362 -20.317 1.00 95.06 83 TRP A CA 1
ATOM 633 C C . TRP A 1 83 ? 8.593 2.485 -19.911 1.00 95.06 83 TRP A C 1
ATOM 635 O O . TRP A 1 83 ? 8.711 1.726 -18.953 1.00 95.06 83 TRP A O 1
ATOM 645 N N . TYR A 1 84 ? 7.489 2.525 -20.658 1.00 95.81 84 TYR A N 1
ATOM 646 C CA . TYR A 1 84 ? 6.350 1.646 -20.422 1.00 95.81 84 TYR A CA 1
ATOM 647 C C . TYR A 1 84 ? 6.776 0.177 -20.356 1.00 95.81 84 TYR A C 1
ATOM 649 O O . TYR A 1 84 ? 6.519 -0.473 -19.345 1.00 95.81 84 TYR A O 1
ATOM 657 N N . GLU A 1 85 ? 7.469 -0.309 -21.391 1.00 96.31 85 GLU A N 1
ATOM 658 C CA . GLU A 1 85 ? 7.938 -1.695 -21.505 1.00 96.31 85 GLU A CA 1
ATOM 659 C C . GLU A 1 85 ? 8.925 -2.050 -20.377 1.00 96.31 85 GLU A C 1
ATOM 661 O O . GLU A 1 85 ? 8.814 -3.112 -19.759 1.00 96.31 85 GLU A O 1
ATOM 666 N N . ALA A 1 86 ? 9.837 -1.135 -20.029 1.00 94.44 86 ALA A N 1
ATOM 667 C CA . ALA A 1 86 ? 10.810 -1.350 -18.956 1.00 94.44 86 ALA A CA 1
ATOM 668 C C . ALA A 1 86 ? 10.152 -1.551 -17.579 1.00 94.44 86 ALA A C 1
ATOM 670 O O . ALA A 1 86 ? 10.571 -2.425 -16.825 1.00 94.44 86 ALA A O 1
ATOM 671 N N . TYR A 1 87 ? 9.110 -0.783 -17.246 1.00 95.31 87 TYR A N 1
ATOM 672 C CA . TYR A 1 87 ? 8.367 -0.980 -15.996 1.00 95.31 87 TYR A CA 1
ATOM 673 C C . TYR A 1 87 ? 7.373 -2.149 -16.086 1.00 95.31 87 TYR A C 1
ATOM 675 O O . TYR A 1 87 ? 7.232 -2.902 -15.128 1.00 95.31 87 TYR A O 1
ATOM 683 N N . ALA A 1 88 ? 6.698 -2.333 -17.224 1.00 96.19 88 ALA A N 1
ATOM 684 C CA . ALA A 1 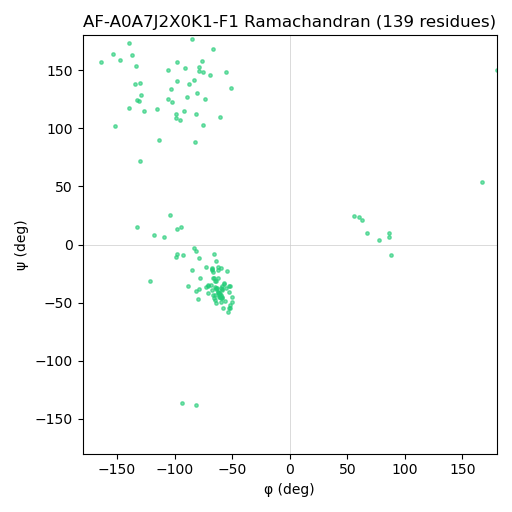88 ? 5.725 -3.409 -17.414 1.00 96.19 88 ALA A CA 1
ATOM 685 C C . ALA A 1 88 ? 6.373 -4.794 -17.274 1.00 96.19 88 ALA A C 1
ATOM 687 O O . ALA A 1 88 ? 5.824 -5.655 -16.591 1.00 96.19 88 ALA A O 1
ATOM 688 N N . SER A 1 89 ? 7.575 -4.975 -17.833 1.00 94.06 89 SER A N 1
ATOM 689 C CA . SER A 1 89 ? 8.349 -6.227 -17.753 1.00 94.06 89 SER A CA 1
ATOM 690 C C . SER A 1 89 ? 8.791 -6.614 -16.339 1.00 94.06 89 SER A C 1
ATOM 692 O O . SER A 1 89 ? 9.198 -7.749 -16.113 1.00 94.06 89 SER A O 1
ATOM 694 N N . LYS A 1 90 ? 8.720 -5.693 -15.373 1.00 93.31 90 LYS A N 1
ATOM 695 C CA . LYS A 1 90 ? 8.981 -5.996 -13.962 1.00 93.31 90 LYS A CA 1
ATOM 696 C C . LYS A 1 90 ? 7.755 -6.539 -13.238 1.00 93.31 90 LYS A C 1
ATOM 698 O O . LYS A 1 90 ? 7.909 -7.176 -12.206 1.00 93.31 90 LYS A O 1
ATOM 703 N N . THR A 1 91 ? 6.556 -6.280 -13.750 1.00 95.25 91 THR A N 1
ATOM 704 C CA . THR A 1 91 ? 5.316 -6.836 -13.199 1.00 95.25 91 THR A CA 1
ATOM 705 C C . THR A 1 91 ? 5.092 -8.243 -13.753 1.00 95.25 91 THR A C 1
ATOM 707 O O . THR A 1 91 ? 5.298 -8.474 -14.943 1.00 95.25 91 THR A O 1
ATOM 710 N N . ALA A 1 92 ? 4.598 -9.168 -12.931 1.00 94.94 92 ALA A N 1
ATOM 711 C CA . ALA A 1 92 ? 4.181 -10.500 -13.377 1.00 94.94 92 ALA A CA 1
ATOM 712 C C . ALA A 1 92 ? 3.025 -10.441 -14.391 1.00 94.94 92 ALA A C 1
ATOM 714 O O . ALA A 1 92 ? 2.892 -11.311 -15.243 1.00 94.94 92 ALA A O 1
ATOM 715 N N . LEU A 1 93 ? 2.189 -9.400 -14.310 1.00 96.44 93 LEU A N 1
ATOM 716 C CA . LEU A 1 93 ? 1.055 -9.192 -15.215 1.00 96.44 93 LEU A CA 1
ATOM 717 C C . LEU A 1 93 ? 1.438 -8.522 -16.546 1.00 96.44 93 LEU A C 1
ATOM 719 O O . LEU A 1 93 ? 0.566 -8.323 -17.390 1.00 96.44 93 LEU A O 1
ATOM 723 N N . GLY A 1 94 ? 2.707 -8.139 -16.734 1.00 95.75 94 GLY A N 1
ATOM 724 C CA . GLY A 1 94 ? 3.207 -7.549 -17.978 1.00 95.75 94 GLY A CA 1
ATOM 725 C C . GLY A 1 94 ? 2.571 -6.207 -18.357 1.00 95.75 94 GLY A C 1
ATOM 726 O O . GLY A 1 94 ? 2.591 -5.832 -19.529 1.00 95.75 94 GLY A O 1
ATOM 727 N N . ARG A 1 95 ? 1.977 -5.479 -17.401 1.00 97.38 95 ARG A N 1
ATOM 728 C CA . ARG A 1 95 ? 1.269 -4.216 -17.657 1.00 97.38 95 ARG A CA 1
ATOM 729 C C . ARG A 1 95 ? 1.247 -3.300 -16.442 1.00 97.38 95 ARG A C 1
ATOM 731 O O . ARG A 1 95 ? 1.456 -3.711 -15.307 1.00 97.38 95 ARG A O 1
ATOM 738 N N . TRP A 1 96 ? 0.923 -2.040 -16.701 1.00 98.06 96 TRP A N 1
ATOM 739 C CA . TRP A 1 96 ? 0.647 -1.061 -15.657 1.00 98.06 96 TRP A CA 1
ATOM 740 C C . TRP A 1 96 ? -0.768 -1.263 -15.108 1.00 98.06 96 TRP A C 1
ATOM 742 O O . TRP A 1 96 ? -1.663 -1.703 -15.836 1.00 98.06 96 TRP A O 1
ATOM 752 N N . ALA A 1 97 ? -0.959 -0.943 -13.831 1.00 98.25 97 ALA A N 1
ATOM 753 C CA . ALA A 1 97 ? -2.270 -0.993 -13.202 1.00 98.25 97 ALA A CA 1
ATOM 754 C C . ALA A 1 97 ? -3.145 0.193 -13.637 1.00 98.25 97 ALA A C 1
ATOM 756 O O . ALA A 1 97 ? -2.652 1.305 -13.847 1.00 98.25 97 ALA A O 1
ATOM 757 N N . GLU A 1 98 ? -4.450 -0.027 -13.705 1.00 98.00 98 GLU A N 1
ATOM 758 C CA . GLU A 1 98 ? -5.452 1.031 -13.801 1.00 98.00 98 GLU A CA 1
ATOM 759 C C . GLU A 1 98 ? -5.708 1.658 -12.416 1.00 98.00 98 GLU A C 1
ATOM 761 O O . GLU A 1 98 ? -5.576 0.976 -11.394 1.00 98.00 98 GLU A O 1
ATOM 766 N N . PRO A 1 99 ? -6.135 2.933 -12.319 1.00 97.25 99 PRO A N 1
ATOM 767 C CA . PRO A 1 99 ? -6.435 3.570 -11.032 1.00 97.25 99 PRO A CA 1
ATOM 768 C C . PRO A 1 99 ? -7.415 2.786 -10.153 1.00 97.25 99 PRO A C 1
ATOM 770 O O . PRO A 1 99 ? -7.272 2.757 -8.928 1.00 97.25 99 PRO A O 1
ATOM 773 N N . TRP A 1 100 ? -8.407 2.132 -10.768 1.00 97.94 100 TRP A N 1
ATOM 774 C CA . TRP A 1 100 ? -9.410 1.366 -10.032 1.00 97.94 100 TRP A CA 1
ATOM 775 C C . TRP A 1 100 ? -8.801 0.144 -9.330 1.00 97.94 100 TRP A C 1
ATOM 777 O O . TRP A 1 100 ? -9.273 -0.225 -8.256 1.00 97.94 100 TRP A O 1
ATOM 787 N N . GLU A 1 101 ? -7.719 -0.433 -9.868 1.00 98.38 101 GLU A N 1
ATOM 788 C CA . GLU A 1 101 ? -7.026 -1.583 -9.269 1.00 98.38 101 GLU A CA 1
ATOM 789 C C . GLU A 1 101 ? -6.337 -1.199 -7.952 1.00 98.38 101 GLU A C 1
ATOM 791 O O . GLU A 1 101 ? -6.123 -2.051 -7.096 1.00 98.38 101 GLU A O 1
ATOM 796 N N . ILE A 1 102 ? -6.064 0.095 -7.741 1.00 98.38 102 ILE A N 1
ATOM 797 C CA . ILE A 1 102 ? -5.601 0.636 -6.456 1.00 98.38 102 ILE A CA 1
ATOM 798 C C . ILE A 1 102 ? -6.781 1.018 -5.555 1.00 98.38 102 IL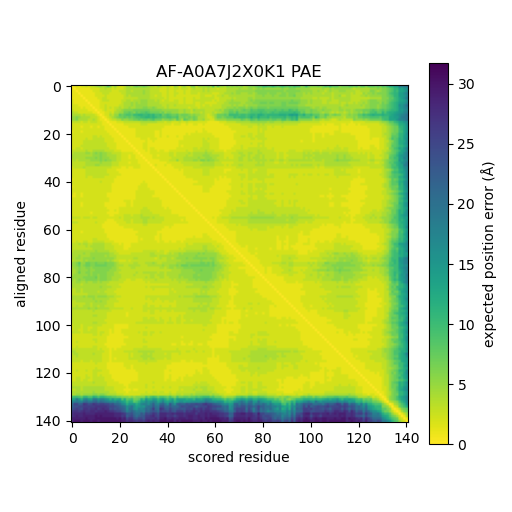E A C 1
ATOM 800 O O . ILE A 1 102 ? -6.715 0.845 -4.338 1.00 98.38 102 ILE A O 1
ATOM 804 N N . ALA A 1 103 ? -7.875 1.519 -6.134 1.00 98.25 103 ALA A N 1
ATOM 805 C CA . ALA A 1 103 ? -9.069 1.907 -5.386 1.00 98.25 103 ALA A CA 1
ATOM 806 C C . ALA A 1 103 ? -9.793 0.707 -4.752 1.00 98.25 103 ALA A C 1
ATOM 808 O O . ALA A 1 103 ? -10.245 0.799 -3.612 1.00 98.25 103 ALA A O 1
ATOM 809 N N . ALA A 1 104 ? -9.880 -0.428 -5.449 1.00 98.31 104 ALA A N 1
ATOM 810 C CA . ALA A 1 104 ? -10.610 -1.599 -4.965 1.00 98.31 104 ALA A CA 1
ATOM 811 C C . ALA A 1 104 ? -10.061 -2.144 -3.625 1.00 98.31 104 ALA A C 1
ATOM 813 O O . ALA A 1 104 ? -10.850 -2.326 -2.693 1.00 98.31 104 ALA A O 1
ATOM 814 N N . PRO A 1 105 ? -8.738 -2.309 -3.434 1.00 98.38 105 PRO A N 1
ATOM 815 C CA . PRO A 1 105 ? -8.199 -2.685 -2.131 1.00 98.38 105 PRO A CA 1
ATOM 816 C C . PRO A 1 105 ? -8.384 -1.624 -1.036 1.00 98.38 105 PRO A C 1
ATOM 818 O O . PRO A 1 105 ? -8.532 -1.971 0.133 1.00 98.38 105 PRO A O 1
ATOM 821 N N . ILE A 1 106 ? -8.432 -0.334 -1.386 1.00 98.62 106 ILE A N 1
ATOM 822 C CA . ILE A 1 106 ? -8.776 0.726 -0.424 1.00 98.62 106 ILE A CA 1
ATOM 823 C C . ILE A 1 106 ? -10.223 0.549 0.050 1.00 98.62 106 ILE A C 1
ATOM 825 O O . ILE A 1 106 ? -10.478 0.628 1.249 1.00 98.62 106 ILE A O 1
ATOM 829 N N . ILE A 1 107 ? -11.160 0.252 -0.856 1.00 98.44 107 ILE A N 1
ATOM 830 C CA . ILE A 1 107 ? -12.563 -0.022 -0.510 1.00 98.44 107 ILE A CA 1
ATOM 831 C C . ILE A 1 107 ? -12.662 -1.247 0.407 1.00 98.44 107 ILE A C 1
ATOM 833 O O . ILE A 1 107 ? -13.339 -1.182 1.434 1.00 98.44 107 ILE A O 1
ATOM 837 N N . LEU A 1 108 ? -11.944 -2.334 0.096 1.00 98.56 108 LEU A N 1
ATOM 838 C CA . LEU A 1 108 ? -11.845 -3.508 0.971 1.00 98.56 108 LEU A CA 1
ATOM 839 C C . LEU A 1 108 ? -11.417 -3.095 2.384 1.00 98.56 108 LEU A C 1
ATOM 841 O O . LEU A 1 108 ? -12.132 -3.379 3.346 1.00 98.56 108 LEU A O 1
ATOM 845 N N . LEU A 1 109 ? -10.290 -2.386 2.494 1.00 98.62 109 LEU A N 1
ATOM 846 C CA . LEU A 1 109 ? -9.728 -1.960 3.771 1.00 98.62 109 LEU A CA 1
ATOM 847 C C . LEU A 1 109 ? -10.635 -0.975 4.514 1.00 98.62 109 LEU A C 1
ATOM 849 O O . LEU A 1 109 ? -10.651 -1.010 5.741 1.00 98.62 109 LEU A O 1
ATOM 853 N N . ALA A 1 110 ? -11.398 -0.137 3.813 1.00 97.94 110 ALA A N 1
ATOM 854 C CA . ALA A 1 110 ? -12.325 0.819 4.416 1.00 97.94 110 ALA A CA 1
ATOM 855 C C . ALA A 1 110 ? -13.630 0.156 4.888 1.00 97.94 110 ALA A C 1
ATOM 857 O O . ALA A 1 110 ? -14.253 0.618 5.842 1.00 97.94 110 ALA A O 1
ATOM 858 N N . SER A 1 111 ? -14.042 -0.933 4.240 1.00 97.44 111 SER A N 1
ATOM 859 C CA . SER A 1 111 ? -15.306 -1.621 4.504 1.00 97.44 111 SER A CA 1
ATOM 860 C C . SER A 1 111 ? -15.230 -2.639 5.654 1.00 97.44 111 SER A C 1
ATOM 862 O O . SER A 1 111 ? -14.163 -2.942 6.194 1.00 97.44 111 SER A O 1
ATOM 864 N N . LYS A 1 112 ? -16.382 -3.248 5.978 1.00 96.69 112 LYS A N 1
ATOM 865 C CA . LYS A 1 112 ? -16.474 -4.394 6.899 1.00 96.69 112 LYS A CA 1
ATOM 866 C C . LYS A 1 112 ? -15.726 -5.635 6.401 1.00 96.69 112 LYS A C 1
ATOM 868 O O . LYS A 1 112 ? -15.364 -6.463 7.226 1.00 96.69 112 LYS A O 1
ATOM 873 N N . ALA A 1 113 ? -15.465 -5.768 5.099 1.00 98.00 113 ALA A N 1
ATOM 874 C CA . ALA A 1 113 ? -14.699 -6.898 4.575 1.00 98.00 113 ALA A CA 1
ATOM 875 C C . ALA A 1 113 ? -13.228 -6.871 5.041 1.00 98.00 113 ALA A C 1
ATOM 877 O O . ALA A 1 113 ? -12.595 -7.916 5.140 1.00 98.00 113 ALA A O 1
ATOM 878 N N . GLY A 1 114 ? -12.701 -5.694 5.401 1.00 97.69 114 GLY A N 1
ATOM 879 C CA . GLY A 1 114 ? -11.386 -5.533 6.022 1.00 97.69 114 GLY A CA 1
ATOM 880 C C . GLY A 1 114 ? -11.404 -5.487 7.554 1.00 97.69 114 GLY A C 1
ATOM 881 O O . GLY A 1 114 ? -10.418 -5.043 8.139 1.00 97.69 114 GLY A O 1
ATOM 882 N N . SER A 1 115 ? -12.495 -5.881 8.223 1.00 97.38 115 SER A N 1
ATOM 883 C CA . SER A 1 115 ? -12.701 -5.670 9.671 1.00 97.38 115 SER A CA 1
ATOM 884 C C . SER A 1 115 ? -11.653 -6.320 10.580 1.00 97.38 115 SER A C 1
ATOM 886 O O . SER A 1 115 ? -11.492 -5.877 11.711 1.00 97.38 115 SER A O 1
ATOM 888 N N . TYR A 1 116 ? -10.915 -7.318 10.089 1.00 97.81 116 TYR A N 1
ATOM 889 C CA . TYR A 1 116 ? -9.828 -7.971 10.827 1.00 97.81 116 TYR A CA 1
ATOM 890 C C . TYR A 1 116 ? -8.427 -7.635 10.287 1.00 97.81 116 TYR A C 1
ATOM 892 O O . TYR A 1 116 ? -7.423 -8.179 10.736 1.00 97.81 116 TYR A O 1
ATOM 900 N N . ILE A 1 117 ? -8.339 -6.717 9.322 1.00 98.62 117 ILE A N 1
ATOM 901 C CA . ILE A 1 117 ? -7.079 -6.294 8.710 1.00 98.62 117 ILE A CA 1
ATOM 902 C C . ILE A 1 117 ? -6.644 -4.980 9.362 1.00 98.62 117 ILE A C 1
ATOM 904 O O . ILE A 1 117 ? -7.293 -3.942 9.183 1.00 98.62 117 ILE A O 1
ATOM 908 N N . THR A 1 118 ? -5.545 -5.015 10.114 1.00 98.75 118 THR A N 1
ATOM 909 C CA . THR A 1 118 ? -4.874 -3.842 10.697 1.00 98.75 118 THR A CA 1
ATOM 910 C C . THR A 1 118 ? -3.361 -4.077 10.761 1.00 98.75 118 THR A C 1
ATOM 912 O O . THR A 1 118 ? -2.899 -5.216 10.698 1.00 98.75 118 THR A O 1
ATOM 915 N N . GLY A 1 119 ? -2.570 -3.008 10.836 1.00 98.62 119 GLY A N 1
ATOM 916 C CA . GLY A 1 119 ? -1.105 -3.055 10.878 1.00 98.62 119 GLY A CA 1
ATOM 917 C C . GLY A 1 119 ? -0.448 -3.553 9.588 1.00 98.62 119 GLY A C 1
ATOM 918 O O . GLY A 1 119 ? 0.757 -3.803 9.576 1.00 98.62 119 GLY A O 1
ATOM 919 N N . SER A 1 120 ? -1.220 -3.702 8.509 1.00 98.62 120 SER A N 1
ATOM 920 C CA . SER A 1 120 ? -0.797 -4.398 7.296 1.00 98.62 120 SER A CA 1
ATOM 921 C C . SER A 1 120 ? -0.495 -3.438 6.149 1.00 98.62 120 SER A C 1
ATOM 923 O O . SER A 1 120 ? -1.094 -2.366 6.023 1.00 98.62 120 SER A O 1
ATOM 925 N N . VAL A 1 121 ? 0.427 -3.849 5.277 1.00 98.69 121 VAL A N 1
ATOM 926 C CA . VAL A 1 121 ? 0.692 -3.183 3.999 1.00 98.69 121 VAL A CA 1
ATOM 927 C C . VAL A 1 121 ? 0.326 -4.136 2.876 1.00 98.69 121 VAL A C 1
ATOM 929 O O . VAL A 1 121 ? 0.932 -5.194 2.741 1.00 98.69 121 VAL A O 1
ATOM 932 N N . LEU A 1 122 ? -0.660 -3.756 2.073 1.00 98.44 122 LEU A N 1
ATOM 933 C CA . LEU A 1 122 ? -1.088 -4.534 0.924 1.00 98.44 122 LEU A CA 1
ATOM 934 C C . LEU A 1 122 ? -0.329 -4.078 -0.323 1.00 98.44 122 LEU A C 1
ATOM 936 O O . LEU A 1 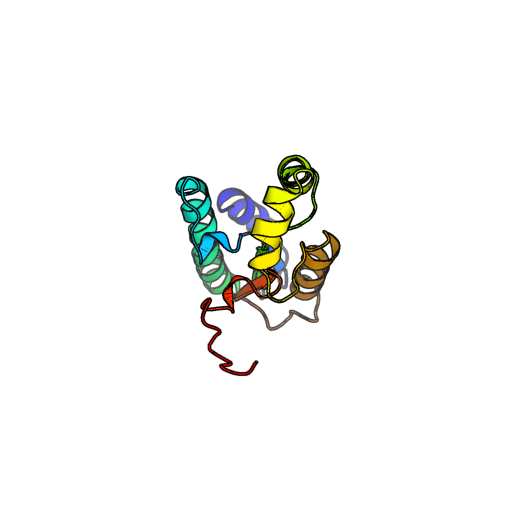122 ? -0.477 -2.935 -0.762 1.00 98.44 122 LEU A O 1
ATOM 940 N N . LEU A 1 123 ? 0.485 -4.970 -0.880 1.00 98.50 123 LEU A N 1
ATOM 941 C CA . LEU A 1 123 ? 1.173 -4.763 -2.153 1.00 98.50 123 LEU A CA 1
ATOM 942 C C . LEU A 1 123 ? 0.165 -4.884 -3.300 1.00 98.50 123 LEU A C 1
ATOM 944 O O . LEU A 1 123 ? -0.557 -5.873 -3.399 1.00 98.50 123 LEU A O 1
ATOM 948 N N . VAL A 1 124 ? 0.100 -3.854 -4.143 1.00 98.38 124 VAL A N 1
ATOM 949 C CA . VAL A 1 124 ? -0.780 -3.797 -5.320 1.00 98.38 124 VAL A CA 1
ATOM 950 C C . VAL A 1 124 ? 0.077 -3.387 -6.510 1.00 98.38 124 VAL A C 1
ATOM 952 O O . VAL A 1 124 ? 0.085 -2.238 -6.953 1.00 98.38 124 VAL A O 1
ATOM 955 N N . ASP A 1 125 ? 0.912 -4.318 -6.954 1.00 97.81 125 ASP A N 1
ATOM 956 C CA . ASP A 1 125 ? 2.063 -4.033 -7.810 1.00 97.81 125 ASP A CA 1
ATOM 957 C C . ASP A 1 125 ? 2.187 -4.959 -9.022 1.00 97.81 125 ASP A C 1
ATOM 959 O O . ASP A 1 125 ? 3.243 -5.026 -9.652 1.00 97.81 125 ASP A O 1
ATOM 963 N N . GLY A 1 126 ? 1.117 -5.692 -9.336 1.00 97.31 126 GLY A N 1
ATOM 964 C CA . GLY A 1 126 ? 1.111 -6.663 -10.424 1.00 97.31 126 GLY A CA 1
ATOM 965 C C . GLY A 1 126 ? 2.149 -7.772 -10.245 1.00 97.31 126 GLY A C 1
ATOM 966 O O . GLY A 1 126 ? 2.575 -8.339 -11.245 1.00 97.31 126 GLY A O 1
ATOM 967 N N . GLY A 1 127 ? 2.591 -8.051 -9.013 1.00 96.50 127 GLY A N 1
ATOM 968 C CA . GLY A 1 127 ? 3.594 -9.068 -8.705 1.00 96.50 127 GLY A CA 1
ATOM 969 C C . GLY A 1 127 ? 5.040 -8.588 -8.815 1.00 96.50 127 GLY A C 1
ATOM 970 O O . GLY A 1 127 ? 5.938 -9.419 -8.736 1.00 96.50 127 GLY A O 1
ATOM 971 N N . TRP A 1 128 ? 5.289 -7.282 -8.978 1.00 95.44 128 TRP A N 1
ATOM 972 C CA . TRP A 1 128 ? 6.649 -6.735 -9.100 1.00 95.44 128 TRP A CA 1
ATOM 973 C C . TRP A 1 128 ? 7.570 -7.223 -7.981 1.00 95.44 128 TRP A C 1
ATOM 975 O O . TRP A 1 128 ? 8.682 -7.678 -8.233 1.00 95.44 128 TRP A O 1
ATOM 985 N N . THR A 1 129 ? 7.127 -7.117 -6.731 1.00 95.56 129 THR A N 1
ATOM 986 C CA . THR A 1 129 ? 7.942 -7.473 -5.560 1.00 95.56 129 THR A CA 1
ATOM 987 C C . THR A 1 129 ? 7.965 -8.971 -5.253 1.00 95.56 129 THR A C 1
ATOM 989 O O . THR A 1 129 ? 8.715 -9.391 -4.376 1.00 95.56 129 THR A O 1
ATOM 992 N N . ALA A 1 130 ? 7.178 -9.776 -5.971 1.00 93.88 130 ALA A N 1
ATOM 993 C CA . ALA A 1 130 ? 7.103 -11.225 -5.790 1.00 93.88 130 ALA A CA 1
ATOM 994 C C . ALA A 1 130 ? 8.063 -12.003 -6.709 1.00 93.88 130 ALA A C 1
ATOM 996 O O . ALA A 1 130 ? 8.202 -13.213 -6.553 1.00 93.88 130 ALA A O 1
ATOM 997 N N . ILE A 1 131 ? 8.709 -11.329 -7.665 1.00 84.25 131 ILE A N 1
ATOM 998 C CA . ILE A 1 131 ? 9.617 -11.943 -8.636 1.00 84.25 131 ILE A CA 1
ATOM 999 C C . ILE A 1 131 ? 11.066 -11.663 -8.220 1.00 84.25 131 ILE A C 1
ATOM 1001 O O . ILE A 1 131 ? 11.476 -10.508 -8.107 1.00 84.25 131 ILE A O 1
ATOM 1005 N N . ASP A 1 132 ? 11.863 -12.715 -8.031 1.00 77.06 132 ASP A N 1
ATOM 1006 C CA . ASP A 1 132 ? 13.300 -12.617 -7.725 1.00 77.06 132 ASP A CA 1
ATOM 1007 C C . ASP A 1 132 ? 14.172 -12.335 -8.969 1.00 77.06 132 ASP A C 1
ATOM 1009 O O . ASP A 1 132 ? 15.347 -11.985 -8.855 1.00 77.06 132 ASP A O 1
ATOM 1013 N N . GLY A 1 133 ? 13.581 -12.450 -10.163 1.00 67.62 133 GLY A N 1
ATOM 1014 C CA . GLY A 1 133 ? 14.218 -12.212 -11.456 1.00 67.62 133 GLY A CA 1
ATOM 1015 C C . GLY A 1 133 ? 14.959 -13.420 -12.034 1.00 67.62 133 GLY A C 1
ATOM 1016 O O . GLY A 1 133 ? 15.606 -13.264 -13.069 1.00 67.62 133 GLY A O 1
ATOM 1017 N N . ARG A 1 134 ? 14.881 -14.609 -11.416 1.00 54.91 134 ARG A N 1
ATOM 1018 C CA . ARG A 1 134 ? 15.460 -15.843 -11.965 1.00 54.91 134 ARG A CA 1
ATOM 1019 C C . ARG A 1 134 ? 14.426 -16.648 -12.745 1.00 54.91 134 ARG A C 1
ATOM 1021 O O . ARG A 1 134 ? 13.602 -17.336 -12.161 1.00 54.91 134 ARG A O 1
ATOM 1028 N N . PHE A 1 135 ? 14.569 -16.646 -14.066 1.00 61.44 135 PHE A N 1
ATOM 1029 C CA . PHE A 1 135 ? 14.131 -17.741 -14.933 1.00 61.44 135 PHE A CA 1
ATOM 1030 C C . PHE A 1 135 ? 15.028 -17.769 -16.182 1.00 61.44 135 PHE A C 1
ATOM 1032 O O . PHE A 1 135 ? 14.899 -16.873 -17.010 1.00 61.44 135 PHE A O 1
ATOM 1039 N N . ASP A 1 136 ? 16.003 -18.694 -16.247 1.00 53.91 136 ASP A N 1
ATOM 1040 C CA . ASP A 1 136 ? 16.146 -19.729 -17.304 1.00 53.91 136 ASP A CA 1
ATOM 1041 C C . ASP A 1 136 ? 17.394 -20.632 -17.067 1.00 53.91 136 ASP A C 1
ATOM 1043 O O . ASP A 1 136 ? 18.350 -20.164 -16.437 1.00 53.91 136 ASP A O 1
ATOM 1047 N N . PRO A 1 137 ? 17.401 -21.921 -17.490 1.00 49.59 137 PRO A N 1
ATOM 1048 C CA . PRO A 1 137 ? 17.497 -22.226 -18.921 1.00 49.59 137 PRO A CA 1
ATOM 1049 C C . PRO A 1 137 ? 16.596 -23.385 -19.384 1.00 49.59 137 PRO A C 1
ATOM 1051 O O . PRO A 1 137 ? 16.834 -24.544 -19.043 1.00 49.59 137 PRO A O 1
ATOM 1054 N N . PHE A 1 138 ? 15.636 -23.123 -20.268 1.00 44.59 138 PHE A N 1
ATOM 1055 C CA . PHE A 1 138 ? 15.194 -24.135 -21.222 1.00 44.59 138 PHE A CA 1
ATOM 1056 C C . PHE A 1 138 ? 16.159 -24.149 -22.410 1.00 44.59 138 PHE A C 1
ATOM 1058 O O . PHE A 1 138 ? 15.958 -23.491 -23.429 1.00 44.59 138 PHE A O 1
ATOM 1065 N N . GLU A 1 139 ? 17.221 -24.946 -22.274 1.00 53.53 139 GLU A N 1
ATOM 1066 C CA . GLU A 1 139 ? 17.905 -25.520 -23.431 1.00 53.53 139 GLU A CA 1
ATOM 1067 C C . GLU A 1 139 ? 16.895 -26.384 -24.198 1.00 53.53 139 GLU A C 1
ATOM 1069 O O . GLU A 1 139 ? 16.462 -27.431 -23.713 1.00 53.53 139 GLU A O 1
ATOM 1074 N N . GLY A 1 140 ? 16.473 -25.942 -25.385 1.00 54.34 140 GLY A N 1
ATOM 1075 C CA . GLY A 1 140 ? 15.590 -26.767 -26.204 1.00 54.34 140 GLY A CA 1
ATOM 1076 C C . GLY A 1 140 ? 14.909 -26.100 -27.393 1.00 54.34 140 GLY A C 1
ATOM 1077 O O . GLY A 1 140 ? 13.688 -26.217 -27.500 1.00 54.34 140 GLY A O 1
ATOM 1078 N N . ARG A 1 141 ? 15.676 -25.457 -28.285 1.00 42.69 141 ARG A N 1
ATOM 1079 C CA . ARG A 1 141 ? 15.696 -25.667 -29.755 1.00 42.69 141 ARG A CA 1
ATOM 1080 C C . ARG A 1 141 ? 16.549 -24.615 -30.453 1.00 42.69 141 ARG A C 1
ATOM 1082 O O . ARG A 1 141 ? 16.324 -23.415 -30.197 1.00 42.69 141 ARG A O 1
#